Protein AF-A0A8T5LAQ2-F1 (afdb_monomer)

Foldseek 3Di:
DDPDDDDQVVLVLLVVVLLVPQVWDQLVRSCVVSVHDSVVSCVQCCDCVGNVVFWDWDADDPPPVRRITIHGDPVNSVVVD

Sequence (81 aa):
MRKEPVKPELIEKILNEIKKNPDGIWIRKLSRKLNEPLATVYKYVLREDYCGKYITTEKSPQELGGHLMVKIKGENFEKMS

Structure (mmCIF, N/CA/C/O backbone):
data_AF-A0A8T5LAQ2-F1
#
_entry.id   AF-A0A8T5LAQ2-F1
#
loop_
_atom_site.group_PDB
_atom_site.id
_atom_site.type_symbol
_atom_site.label_atom_id
_atom_site.label_alt_id
_atom_site.label_comp_id
_atom_site.label_asym_id
_atom_site.label_entity_id
_atom_site.label_seq_id
_atom_site.pdbx_PDB_ins_code
_atom_site.Cartn_x
_atom_site.Cartn_y
_atom_site.Cartn_z
_atom_site.occupancy
_atom_site.B_iso_or_equiv
_atom_site.auth_seq_id
_atom_site.auth_comp_id
_atom_site.auth_asym_id
_atom_site.auth_atom_id
_atom_site.pdbx_PDB_model_num
ATOM 1 N N . MET A 1 1 ? 26.451 5.117 0.811 1.00 44.72 1 MET A N 1
ATOM 2 C CA . MET A 1 1 ? 25.071 4.844 0.341 1.00 44.72 1 MET A CA 1
ATOM 3 C C . MET A 1 1 ? 24.406 6.165 -0.022 1.00 44.72 1 MET A C 1
ATOM 5 O O . MET A 1 1 ? 24.284 7.013 0.852 1.00 44.72 1 MET A O 1
ATOM 9 N N . ARG A 1 2 ? 24.032 6.389 -1.291 1.00 48.44 2 ARG A N 1
ATOM 10 C CA . ARG A 1 2 ? 23.271 7.591 -1.678 1.00 48.44 2 ARG A CA 1
ATOM 11 C C . ARG A 1 2 ? 21.866 7.479 -1.072 1.00 48.44 2 ARG A C 1
ATOM 13 O O . ARG A 1 2 ? 21.166 6.510 -1.355 1.00 48.44 2 ARG A O 1
ATOM 20 N N . LYS A 1 3 ? 21.471 8.421 -0.210 1.00 55.97 3 LYS A N 1
ATOM 21 C CA . LYS A 1 3 ? 20.080 8.543 0.251 1.00 55.97 3 LYS A CA 1
ATOM 22 C C . LYS A 1 3 ? 19.275 9.082 -0.929 1.00 55.97 3 LYS A C 1
ATOM 24 O O . LYS A 1 3 ? 19.353 10.267 -1.226 1.00 55.97 3 LYS A O 1
ATOM 29 N N . GLU A 1 4 ? 18.585 8.207 -1.654 1.00 64.31 4 GLU A N 1
ATOM 30 C CA . GLU A 1 4 ? 17.607 8.654 -2.649 1.00 64.31 4 GLU A CA 1
ATOM 31 C C . GLU A 1 4 ? 16.583 9.578 -1.970 1.00 64.31 4 GLU A C 1
ATOM 33 O O . GLU A 1 4 ? 16.184 9.292 -0.833 1.00 64.31 4 GLU A O 1
ATOM 38 N N . PRO A 1 5 ? 16.157 10.668 -2.630 1.00 74.25 5 PRO A N 1
ATOM 39 C CA . PRO A 1 5 ? 15.180 11.579 -2.060 1.00 74.25 5 PRO A CA 1
ATOM 40 C C . PRO A 1 5 ? 13.879 10.826 -1.777 1.00 74.25 5 PRO A C 1
ATOM 42 O O . PRO A 1 5 ? 13.320 10.147 -2.643 1.00 74.25 5 PRO A O 1
ATOM 45 N N . VAL A 1 6 ? 13.416 10.928 -0.534 1.00 78.94 6 VAL A N 1
ATOM 46 C CA . VAL A 1 6 ? 12.088 10.457 -0.141 1.00 78.94 6 VAL A CA 1
ATOM 47 C C . VAL A 1 6 ? 11.064 11.345 -0.839 1.00 78.94 6 VAL A C 1
ATOM 49 O O . VAL A 1 6 ? 11.247 12.558 -0.878 1.00 78.94 6 VAL A O 1
ATOM 52 N N . LYS A 1 7 ? 9.999 10.752 -1.386 1.00 83.69 7 LYS A N 1
ATOM 53 C CA . LYS A 1 7 ? 8.853 11.474 -1.956 1.00 83.69 7 LYS A CA 1
ATOM 54 C C . LYS A 1 7 ? 7.652 11.369 -0.998 1.00 83.69 7 LYS A C 1
ATOM 56 O O . LYS A 1 7 ? 6.904 10.397 -1.114 1.00 83.69 7 LYS A O 1
ATOM 61 N N . PRO A 1 8 ? 7.451 12.311 -0.055 1.00 85.25 8 PRO A N 1
ATOM 62 C CA . PRO A 1 8 ? 6.350 12.249 0.914 1.00 85.25 8 PRO A CA 1
ATOM 63 C C . PRO A 1 8 ? 4.974 12.172 0.246 1.00 85.25 8 PRO A C 1
ATOM 65 O O . PRO A 1 8 ? 4.158 11.333 0.609 1.00 85.25 8 PRO A O 1
ATOM 68 N N . GLU A 1 9 ? 4.769 12.943 -0.823 1.00 89.75 9 GLU A N 1
ATOM 69 C CA . GLU A 1 9 ? 3.518 12.941 -1.592 1.00 89.75 9 GLU A CA 1
ATOM 70 C C . GLU A 1 9 ? 3.170 11.562 -2.167 1.00 89.75 9 GLU A C 1
ATOM 72 O O . GLU A 1 9 ? 2.003 11.192 -2.275 1.00 89.75 9 GLU A O 1
ATOM 77 N N . LEU A 1 10 ? 4.180 10.775 -2.555 1.00 90.44 10 LEU A N 1
ATOM 78 C CA . LEU A 1 10 ? 3.954 9.429 -3.072 1.00 90.44 10 LEU A CA 1
ATOM 79 C C . LEU A 1 10 ? 3.505 8.478 -1.958 1.00 90.44 10 LEU A C 1
ATOM 81 O O . LEU A 1 10 ? 2.644 7.635 -2.191 1.00 90.44 10 LEU A O 1
ATOM 85 N N . ILE A 1 11 ? 4.051 8.630 -0.750 1.00 91.06 11 ILE A N 1
ATOM 86 C CA . ILE A 1 11 ? 3.644 7.846 0.424 1.00 91.06 11 ILE A CA 1
ATOM 87 C C . ILE A 1 11 ? 2.173 8.121 0.741 1.00 91.06 11 ILE A C 1
ATOM 89 O O . ILE A 1 11 ? 1.395 7.182 0.898 1.00 91.06 11 ILE A O 1
ATOM 93 N N . GLU A 1 12 ? 1.773 9.391 0.761 1.00 91.00 12 GLU A N 1
ATOM 94 C CA . GLU A 1 12 ? 0.378 9.781 0.982 1.00 91.00 12 GLU A CA 1
ATOM 95 C C . GLU A 1 12 ? -0.548 9.222 -0.101 1.00 91.00 12 GLU A C 1
ATOM 97 O O . GLU A 1 12 ? -1.583 8.633 0.210 1.00 91.00 12 GLU A O 1
ATOM 102 N N . LYS A 1 13 ? -0.161 9.329 -1.380 1.00 93.44 13 LYS A N 1
ATOM 103 C CA . LYS A 1 13 ? -0.925 8.749 -2.496 1.00 93.44 13 LYS A CA 1
ATOM 104 C C . LYS A 1 13 ? -1.074 7.231 -2.365 1.00 93.44 13 LYS A C 1
ATOM 106 O O . LYS A 1 13 ? -2.168 6.716 -2.591 1.00 93.44 13 LYS A O 1
ATOM 111 N N . ILE A 1 14 ? -0.008 6.523 -1.977 1.00 93.06 14 ILE A N 1
ATOM 112 C CA . ILE A 1 14 ? -0.037 5.077 -1.720 1.00 93.06 14 ILE A CA 1
ATOM 113 C C . ILE A 1 14 ? -1.040 4.756 -0.610 1.00 93.06 14 ILE A C 1
ATOM 115 O O . ILE A 1 14 ? -1.945 3.955 -0.832 1.00 93.06 14 ILE A O 1
ATOM 119 N N . LEU A 1 15 ? -0.917 5.390 0.558 1.00 91.50 15 LEU A N 1
ATOM 120 C CA . LEU A 1 15 ? -1.788 5.117 1.704 1.00 91.50 15 LEU A CA 1
ATOM 121 C C . LEU A 1 15 ? -3.254 5.440 1.399 1.00 91.50 15 LEU A C 1
ATOM 123 O O . LEU A 1 15 ? -4.127 4.632 1.707 1.00 91.50 15 LEU A O 1
ATOM 127 N N . ASN A 1 16 ? -3.523 6.562 0.730 1.00 92.38 16 ASN A N 1
ATOM 128 C CA . ASN A 1 16 ? -4.872 6.944 0.316 1.00 92.38 16 ASN A CA 1
ATOM 129 C C . ASN A 1 16 ? -5.490 5.927 -0.644 1.00 92.38 16 ASN A C 1
ATOM 131 O O . ASN A 1 16 ? -6.668 5.594 -0.521 1.00 92.38 16 ASN A O 1
ATOM 135 N N . GLU A 1 17 ? -4.715 5.410 -1.597 1.00 94.00 17 GLU A N 1
ATOM 136 C CA . GLU A 1 17 ? -5.233 4.419 -2.534 1.00 94.00 17 GLU A CA 1
ATOM 137 C C . GLU A 1 17 ? -5.474 3.064 -1.855 1.00 94.00 17 GLU A C 1
ATOM 139 O O . GLU A 1 17 ? -6.475 2.415 -2.147 1.00 94.00 17 GLU A O 1
ATOM 144 N N . ILE A 1 18 ? -4.634 2.657 -0.897 1.00 91.56 18 ILE A N 1
ATOM 145 C CA . ILE A 1 18 ? -4.890 1.451 -0.092 1.00 91.56 18 ILE A CA 1
ATOM 146 C C . ILE A 1 18 ? -6.122 1.663 0.806 1.00 91.56 18 ILE A C 1
ATOM 148 O O . ILE A 1 18 ? -6.957 0.770 0.889 1.00 91.56 18 ILE A O 1
ATOM 152 N N . LYS A 1 19 ? -6.313 2.853 1.400 1.00 89.50 19 LYS A N 1
ATOM 153 C CA . LYS A 1 19 ? -7.491 3.187 2.230 1.00 89.50 19 LYS A CA 1
ATOM 154 C C . LYS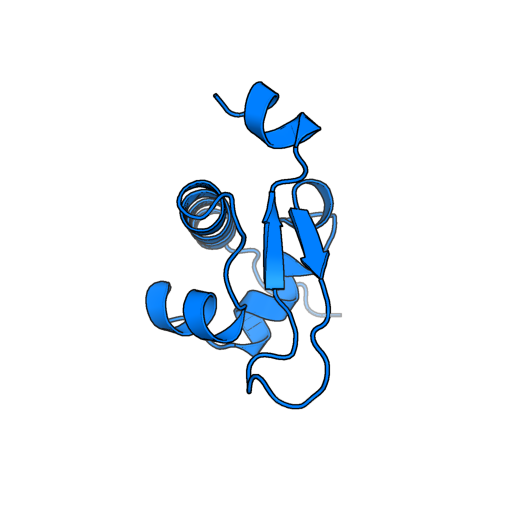 A 1 19 ? -8.808 3.038 1.465 1.00 89.50 19 LYS A C 1
ATOM 156 O O . LYS A 1 19 ? -9.792 2.572 2.027 1.00 89.50 19 LYS A O 1
ATOM 161 N N . LYS A 1 20 ? -8.823 3.387 0.176 1.00 90.81 20 LYS A N 1
ATOM 162 C CA . LYS A 1 20 ? -9.991 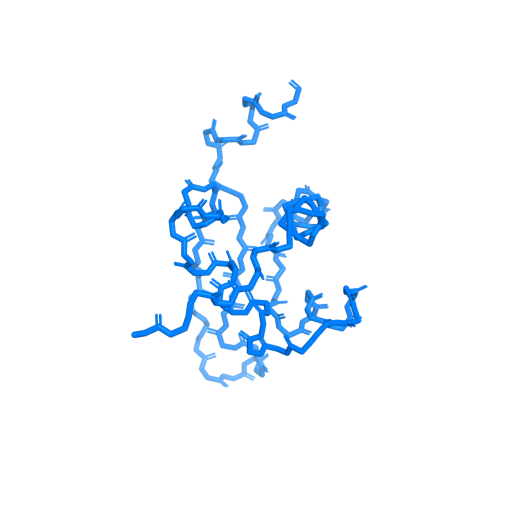3.201 -0.708 1.00 90.81 20 LYS A CA 1
ATOM 163 C C . LYS A 1 20 ? -10.303 1.732 -1.024 1.00 90.81 20 LYS A C 1
ATOM 165 O O . LYS A 1 20 ? -11.355 1.460 -1.591 1.00 90.81 20 LYS A O 1
ATOM 170 N N . ASN A 1 21 ? -9.397 0.803 -0.716 1.00 89.88 21 ASN A N 1
ATOM 171 C CA . ASN A 1 21 ? -9.531 -0.627 -0.996 1.00 89.88 21 ASN A CA 1
ATOM 172 C C . ASN A 1 21 ? -9.376 -1.423 0.321 1.00 89.88 21 ASN A C 1
ATOM 174 O O . ASN A 1 21 ? -8.311 -2.002 0.550 1.00 89.88 21 ASN A O 1
ATOM 178 N N . PRO A 1 22 ? -10.404 -1.454 1.195 1.00 84.12 22 PRO A N 1
ATOM 179 C CA . PRO A 1 22 ? -10.325 -2.1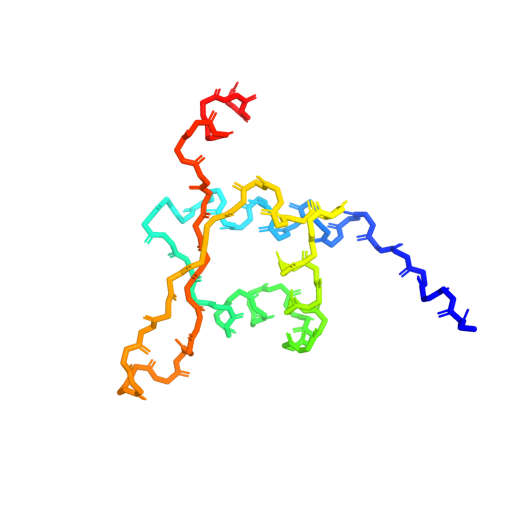14 2.505 1.00 84.12 22 PRO A CA 1
ATOM 180 C C . PRO A 1 22 ? -10.041 -3.621 2.400 1.00 84.12 22 PRO A C 1
ATOM 182 O O . PRO A 1 22 ? -9.271 -4.156 3.194 1.00 84.12 22 PRO A O 1
ATOM 185 N N . ASP A 1 23 ? -10.554 -4.280 1.357 1.00 86.88 23 ASP A N 1
ATOM 186 C CA . ASP A 1 23 ? -10.279 -5.694 1.061 1.00 86.88 23 ASP A CA 1
ATOM 187 C C . ASP A 1 23 ? -8.857 -5.949 0.548 1.00 86.88 23 ASP A C 1
ATOM 189 O O . ASP A 1 23 ? -8.453 -7.097 0.367 1.00 86.88 23 ASP A O 1
ATOM 193 N N . GLY A 1 24 ? -8.086 -4.887 0.311 1.00 90.19 24 GLY A N 1
ATOM 194 C CA . GLY A 1 24 ? -6.739 -4.934 -0.222 1.00 90.19 24 GLY A CA 1
ATOM 195 C C . GLY A 1 24 ? -6.624 -4.578 -1.694 1.00 90.19 24 GLY A C 1
ATOM 196 O O . GLY A 1 24 ? -7.560 -4.667 -2.488 1.00 90.19 24 GLY A O 1
ATOM 197 N N . ILE A 1 25 ? -5.415 -4.186 -2.086 1.00 91.00 25 ILE A N 1
ATOM 198 C CA . ILE A 1 25 ? -5.063 -3.899 -3.473 1.00 91.00 25 ILE A CA 1
A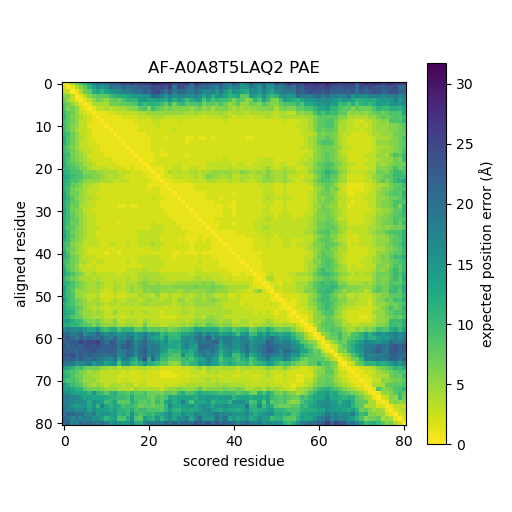TOM 199 C C . ILE A 1 25 ? -3.778 -4.626 -3.856 1.00 91.00 25 ILE A C 1
ATOM 201 O O . ILE A 1 25 ? -2.795 -4.646 -3.119 1.00 91.00 25 ILE A O 1
ATOM 205 N N . TRP A 1 26 ? -3.760 -5.228 -5.043 1.00 91.50 26 TRP A N 1
ATOM 206 C CA . TRP A 1 26 ? -2.542 -5.812 -5.595 1.00 91.50 26 TRP A CA 1
ATOM 207 C C . TRP A 1 26 ? -1.512 -4.730 -5.890 1.00 91.50 26 TRP A C 1
ATOM 209 O O . TRP A 1 26 ? -1.817 -3.740 -6.555 1.00 91.50 26 TRP A O 1
ATOM 219 N N . ILE A 1 27 ? -0.258 -4.958 -5.514 1.00 90.50 27 ILE A N 1
ATOM 220 C CA . ILE A 1 27 ? 0.797 -3.957 -5.692 1.00 90.50 27 ILE A CA 1
ATOM 221 C C . ILE A 1 27 ? 1.029 -3.560 -7.160 1.00 90.50 27 ILE A C 1
ATOM 223 O O . ILE A 1 27 ? 1.304 -2.400 -7.461 1.00 90.50 27 ILE A O 1
ATOM 227 N N . ARG A 1 28 ? 0.826 -4.487 -8.110 1.00 90.44 28 ARG A N 1
ATOM 228 C CA . ARG A 1 28 ? 0.848 -4.174 -9.551 1.00 90.44 28 ARG A CA 1
ATOM 229 C C . ARG A 1 28 ? -0.296 -3.243 -9.957 1.00 90.44 28 ARG A C 1
ATOM 231 O O . ARG A 1 28 ? -0.084 -2.342 -10.763 1.00 90.44 28 ARG A O 1
ATOM 238 N N . LYS A 1 29 ? -1.500 -3.448 -9.412 1.00 91.38 29 LYS A N 1
ATOM 239 C CA . LYS A 1 29 ? -2.666 -2.584 -9.660 1.00 91.38 29 LYS A CA 1
ATOM 240 C C . LYS A 1 29 ? -2.446 -1.200 -9.047 1.00 91.38 29 LYS A C 1
ATOM 242 O O . LYS A 1 29 ? -2.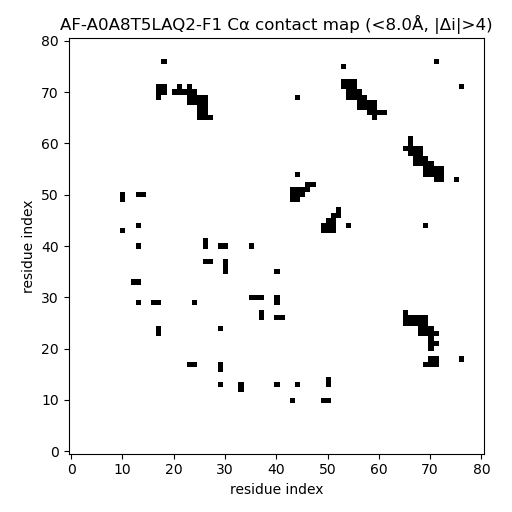739 -0.202 -9.698 1.00 91.38 29 LYS A O 1
ATOM 247 N N . LEU A 1 30 ? -1.869 -1.154 -7.847 1.00 92.19 30 LEU A N 1
ATOM 248 C CA . LEU A 1 30 ? -1.474 0.076 -7.166 1.00 92.19 30 LEU A CA 1
ATOM 249 C C . LEU A 1 30 ? -0.456 0.877 -7.997 1.00 92.19 30 LEU A C 1
ATOM 251 O O . LEU A 1 30 ? -0.683 2.049 -8.266 1.00 92.19 30 LEU A O 1
ATOM 255 N N . SER A 1 31 ? 0.598 0.230 -8.503 1.00 93.12 31 SER A N 1
ATOM 256 C CA . SER A 1 31 ? 1.590 0.851 -9.399 1.00 93.12 31 SER A CA 1
ATOM 257 C C . SER A 1 31 ? 0.965 1.462 -10.658 1.00 93.12 31 SER A C 1
ATOM 259 O O . SER A 1 31 ? 1.253 2.615 -10.973 1.00 93.12 31 SER A O 1
ATOM 261 N N . ARG A 1 32 ? 0.046 0.752 -11.329 1.00 92.75 32 ARG A N 1
ATOM 262 C CA . ARG A 1 32 ? -0.664 1.288 -12.507 1.00 92.75 32 ARG A CA 1
ATOM 263 C C . ARG A 1 32 ? -1.535 2.498 -12.165 1.00 92.75 32 ARG A C 1
ATOM 265 O O . ARG A 1 32 ? -1.535 3.467 -12.910 1.00 92.75 32 ARG A O 1
ATOM 272 N N . LYS A 1 33 ? -2.261 2.449 -11.044 1.00 93.19 33 LYS A N 1
ATOM 273 C CA . LYS A 1 33 ? -3.129 3.547 -10.583 1.00 93.19 33 LYS A CA 1
ATOM 274 C C . LYS A 1 33 ? -2.349 4.804 -10.219 1.00 93.19 33 LYS A C 1
ATOM 276 O O . LYS A 1 33 ? -2.819 5.904 -10.478 1.00 93.19 33 LYS A O 1
ATOM 281 N N . LEU A 1 34 ? -1.173 4.631 -9.626 1.00 92.88 34 LEU A N 1
ATOM 282 C CA . LEU A 1 34 ? -0.308 5.734 -9.221 1.00 92.88 34 LEU A CA 1
ATOM 283 C C . LEU A 1 34 ? 0.581 6.249 -10.357 1.00 92.88 34 LEU A C 1
ATOM 285 O O . LEU A 1 34 ? 1.231 7.272 -10.177 1.00 92.88 34 LEU A O 1
ATOM 289 N N . ASN A 1 35 ? 0.60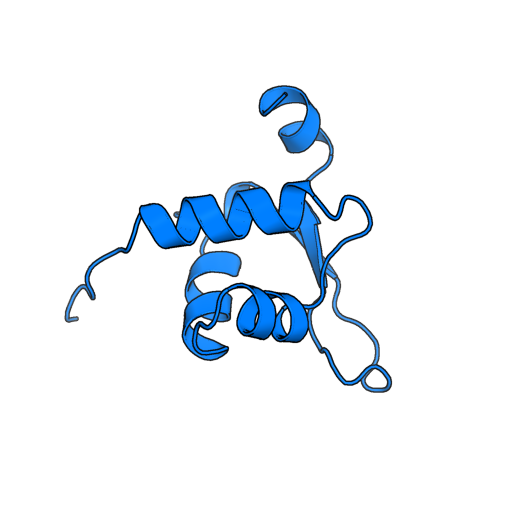0 5.563 -11.506 1.00 94.12 35 ASN A N 1
ATOM 290 C CA . ASN A 1 35 ? 1.522 5.816 -12.612 1.00 94.12 35 ASN A CA 1
ATOM 291 C C . ASN A 1 35 ? 2.994 5.851 -12.155 1.00 94.12 35 ASN A C 1
ATOM 293 O O . ASN A 1 35 ? 3.772 6.717 -12.544 1.00 94.12 35 ASN A O 1
ATOM 297 N N . GLU A 1 36 ? 3.364 4.908 -11.287 1.00 93.44 36 GLU A N 1
ATOM 298 C CA . GLU A 1 36 ? 4.690 4.839 -10.670 1.00 93.44 36 GLU A CA 1
ATOM 299 C C . GLU A 1 36 ? 5.325 3.467 -10.913 1.00 93.44 36 GLU A C 1
ATOM 301 O O . GLU A 1 36 ? 4.610 2.455 -10.931 1.00 93.44 36 GLU A O 1
ATOM 306 N N . PRO A 1 37 ? 6.661 3.378 -11.063 1.00 92.62 37 PRO A N 1
ATOM 307 C CA . PRO A 1 37 ? 7.330 2.106 -11.288 1.00 92.62 37 PRO A CA 1
ATOM 308 C C . PRO A 1 37 ? 7.043 1.106 -10.168 1.00 92.62 37 PRO A C 1
ATOM 310 O O . PRO A 1 37 ? 7.078 1.441 -8.982 1.00 92.62 37 PRO A O 1
ATOM 313 N N . LEU A 1 38 ? 6.830 -0.156 -10.542 1.00 90.00 38 LEU A N 1
ATOM 314 C CA . LEU A 1 38 ? 6.519 -1.221 -9.589 1.00 90.00 38 LEU A CA 1
ATOM 315 C C . LEU A 1 38 ? 7.574 -1.318 -8.477 1.00 90.00 38 LEU A C 1
ATOM 317 O O . LEU A 1 38 ? 7.216 -1.392 -7.306 1.00 90.00 38 LEU A O 1
ATOM 321 N N . ALA A 1 39 ? 8.860 -1.248 -8.830 1.00 89.31 39 ALA A N 1
ATOM 322 C CA . ALA A 1 39 ? 9.967 -1.274 -7.873 1.00 89.31 39 ALA A CA 1
ATOM 323 C C . ALA A 1 39 ? 9.901 -0.118 -6.857 1.00 89.31 39 ALA A C 1
ATOM 325 O O . ALA A 1 39 ? 10.130 -0.327 -5.666 1.00 89.31 39 ALA A O 1
ATOM 326 N N . THR A 1 40 ? 9.526 1.082 -7.313 1.00 91.00 40 THR A N 1
ATOM 327 C CA . THR A 1 40 ? 9.323 2.256 -6.455 1.00 91.00 40 THR A CA 1
ATOM 328 C C . THR A 1 40 ? 8.206 1.991 -5.457 1.00 91.00 40 THR A C 1
ATOM 330 O O . THR A 1 40 ? 8.406 2.145 -4.255 1.00 91.00 40 THR A O 1
ATOM 333 N N . VAL A 1 41 ? 7.051 1.517 -5.929 1.00 91.25 41 VAL A N 1
ATOM 334 C CA . VAL A 1 41 ? 5.920 1.196 -5.050 1.00 91.25 41 VAL A CA 1
ATOM 335 C C . VAL A 1 41 ? 6.303 0.108 -4.047 1.00 91.25 41 VAL A C 1
ATOM 337 O O . VAL A 1 41 ? 6.076 0.296 -2.857 1.00 91.25 41 VAL A O 1
ATOM 340 N N . TYR A 1 42 ? 6.974 -0.967 -4.477 1.00 89.69 42 TYR A N 1
ATOM 341 C CA . TYR A 1 42 ? 7.510 -2.002 -3.580 1.00 89.69 42 TYR A CA 1
ATOM 342 C C . TYR A 1 42 ? 8.388 -1.421 -2.473 1.00 89.69 42 TYR A C 1
ATOM 344 O O . TYR A 1 42 ? 8.198 -1.754 -1.305 1.00 89.69 42 TYR A O 1
ATOM 352 N N . LYS A 1 43 ? 9.311 -0.521 -2.818 1.00 88.38 43 LYS A N 1
ATOM 353 C CA . LYS A 1 43 ? 10.200 0.124 -1.848 1.00 88.38 43 LYS A CA 1
ATOM 354 C C . LYS A 1 43 ? 9.427 0.915 -0.788 1.00 88.38 43 LYS A C 1
ATOM 356 O O . LYS A 1 43 ? 9.762 0.824 0.390 1.00 88.38 43 LYS A O 1
ATOM 361 N N . TYR A 1 44 ? 8.425 1.698 -1.189 1.00 90.12 44 TYR A N 1
ATOM 362 C CA . TYR A 1 44 ? 7.654 2.533 -0.257 1.00 90.12 44 TYR A CA 1
ATOM 363 C C . TYR A 1 44 ? 6.649 1.735 0.577 1.00 90.12 44 TYR A C 1
ATOM 365 O O . TYR A 1 44 ? 6.445 2.036 1.751 1.00 90.12 44 TYR A O 1
ATOM 373 N N . VAL A 1 45 ? 6.054 0.707 -0.023 1.00 89.81 45 VAL A N 1
ATOM 374 C CA . VAL A 1 45 ? 5.100 -0.196 0.622 1.00 89.81 45 VAL A CA 1
ATOM 375 C C . VAL A 1 45 ? 5.788 -1.046 1.690 1.00 89.81 45 VAL A C 1
ATOM 377 O O . VAL A 1 45 ? 5.308 -1.110 2.815 1.00 89.81 45 VAL A O 1
ATOM 380 N N . LEU A 1 46 ? 6.919 -1.681 1.362 1.00 86.31 46 LEU A N 1
ATOM 381 C CA . LEU A 1 46 ? 7.565 -2.662 2.243 1.00 86.31 46 LEU A CA 1
ATOM 382 C C . LEU A 1 46 ? 8.426 -2.053 3.356 1.00 86.31 46 LEU A C 1
ATOM 384 O O . LEU A 1 46 ? 8.804 -2.762 4.284 1.00 86.31 46 LEU A O 1
ATOM 388 N N . ARG A 1 47 ? 8.777 -0.766 3.277 1.00 86.88 47 ARG A N 1
ATOM 389 C CA . ARG A 1 47 ? 9.585 -0.109 4.314 1.00 86.88 47 ARG A CA 1
ATOM 390 C C . ARG A 1 47 ? 8.720 0.394 5.462 1.00 86.88 47 ARG A C 1
ATOM 392 O O . ARG A 1 47 ? 7.782 1.160 5.240 1.00 86.88 47 ARG A O 1
ATOM 399 N N . 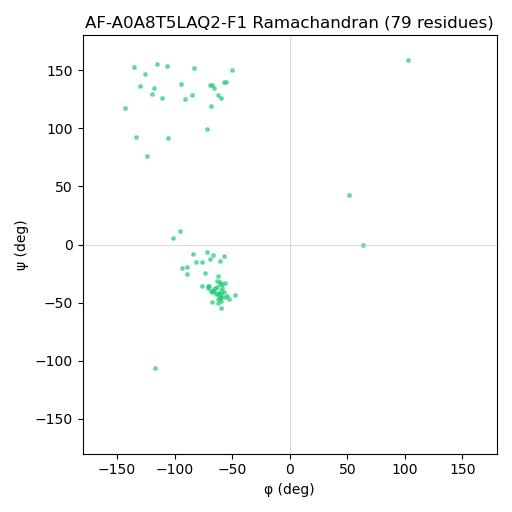GLU A 1 48 ? 9.095 0.031 6.687 1.00 84.25 48 GLU A N 1
ATOM 400 C CA . GLU A 1 48 ? 8.391 0.438 7.910 1.00 84.25 48 GLU A CA 1
ATOM 401 C C . GLU A 1 48 ? 8.401 1.951 8.142 1.00 84.25 48 GLU A C 1
ATOM 403 O O . GLU A 1 48 ? 7.372 2.508 8.521 1.00 84.25 48 GLU A O 1
ATOM 408 N N . ASP A 1 49 ? 9.506 2.624 7.804 1.00 83.56 49 ASP A N 1
ATOM 409 C CA 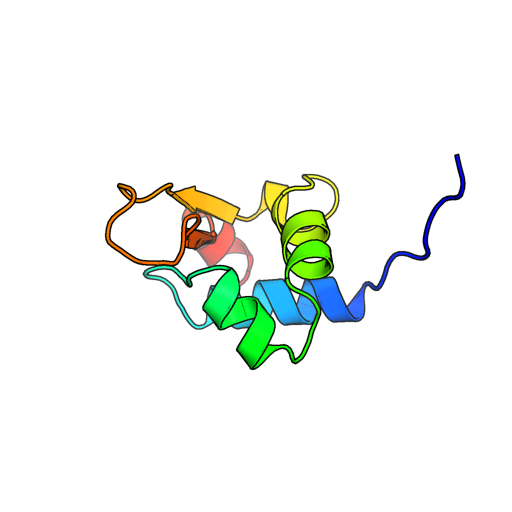. ASP A 1 49 ? 9.646 4.087 7.896 1.00 83.56 49 ASP A CA 1
ATOM 410 C C . ASP A 1 49 ? 8.634 4.854 7.019 1.00 83.56 49 ASP A C 1
ATOM 412 O O . ASP A 1 49 ? 8.465 6.064 7.168 1.00 83.56 49 ASP A O 1
ATOM 416 N N . TYR A 1 50 ? 7.970 4.160 6.087 1.00 85.69 50 TYR A N 1
ATOM 417 C CA . TYR A 1 50 ? 6.984 4.711 5.163 1.00 85.69 50 TYR A CA 1
ATOM 418 C C . TYR A 1 50 ? 5.604 4.081 5.403 1.00 85.69 50 TYR A C 1
ATOM 420 O O . TYR A 1 50 ? 4.933 4.410 6.382 1.00 85.69 50 TYR A O 1
ATOM 428 N N . CYS A 1 51 ? 5.161 3.189 4.509 1.00 86.44 51 CYS A N 1
ATOM 429 C CA . CYS A 1 51 ? 3.832 2.588 4.573 1.00 86.44 51 CYS A CA 1
ATOM 430 C C . CYS A 1 51 ? 3.805 1.308 5.411 1.00 86.44 51 CYS A C 1
ATOM 432 O O . CYS A 1 51 ? 2.749 0.974 5.941 1.00 86.44 51 CYS A O 1
ATOM 434 N N . GLY A 1 52 ? 4.934 0.600 5.542 1.00 86.69 52 GLY A N 1
ATOM 435 C CA . GLY A 1 52 ? 5.006 -0.741 6.134 1.00 86.69 52 GLY A CA 1
ATOM 436 C C . GLY A 1 52 ? 4.451 -0.820 7.558 1.00 86.69 52 GLY A C 1
ATOM 437 O O . GLY A 1 52 ? 3.804 -1.800 7.920 1.00 86.69 52 GLY A O 1
ATOM 438 N N . LYS A 1 53 ? 4.591 0.254 8.348 1.00 86.69 53 LYS A N 1
ATOM 439 C CA . LYS A 1 53 ? 3.984 0.335 9.686 1.00 86.69 53 LYS A CA 1
ATOM 440 C C . LYS A 1 53 ? 2.450 0.283 9.661 1.00 86.69 53 LYS A C 1
ATOM 442 O O . LYS A 1 53 ? 1.848 -0.272 10.582 1.00 86.69 53 LYS A O 1
ATOM 447 N N . TYR A 1 54 ? 1.828 0.806 8.603 1.00 86.19 54 TYR A N 1
ATOM 448 C CA . TYR A 1 54 ? 0.379 0.978 8.478 1.00 86.19 54 TYR A CA 1
ATOM 449 C C . TYR A 1 54 ? -0.329 -0.174 7.779 1.00 86.19 54 TYR A C 1
ATOM 451 O O . TYR A 1 54 ? -1.539 -0.326 7.942 1.00 86.19 54 TYR A O 1
ATOM 459 N N . ILE A 1 55 ? 0.401 -0.978 7.010 1.00 89.06 55 ILE A N 1
ATOM 460 C CA . ILE A 1 55 ? -0.185 -1.974 6.117 1.00 89.06 55 ILE A CA 1
ATOM 461 C C . ILE A 1 55 ? 0.184 -3.399 6.523 1.00 89.06 55 ILE A C 1
ATOM 463 O O . ILE A 1 55 ? 1.214 -3.645 7.144 1.00 89.06 55 ILE A O 1
ATOM 467 N N . THR A 1 56 ? -0.656 -4.350 6.142 1.00 89.25 56 THR A N 1
ATOM 468 C CA . THR A 1 56 ? -0.329 -5.772 6.106 1.00 89.25 56 THR A CA 1
ATOM 469 C C . THR A 1 56 ? -0.164 -6.219 4.658 1.00 89.25 56 THR A C 1
ATOM 471 O O . THR A 1 56 ? -0.733 -5.623 3.735 1.00 89.25 56 THR A O 1
ATOM 474 N N . THR A 1 57 ? 0.634 -7.262 4.455 1.00 86.56 57 THR A N 1
ATOM 475 C CA . THR A 1 57 ? 0.852 -7.862 3.143 1.00 86.56 57 THR A CA 1
ATOM 476 C C . THR A 1 57 ? 0.416 -9.311 3.138 1.00 86.56 57 THR A C 1
ATOM 478 O O . THR A 1 57 ? 0.892 -10.098 3.953 1.00 86.56 57 THR A O 1
ATOM 481 N N . GLU A 1 58 ? -0.393 -9.683 2.156 1.00 84.62 58 GLU A N 1
ATOM 482 C CA . GLU A 1 58 ? -0.774 -11.068 1.902 1.00 84.62 58 GLU A CA 1
ATOM 483 C C . GLU A 1 58 ? -0.120 -11.521 0.594 1.00 84.62 58 GLU A C 1
ATOM 485 O O . GLU A 1 58 ? -0.227 -10.859 -0.446 1.00 84.62 58 GLU A O 1
ATOM 490 N N . LYS A 1 59 ? 0.608 -12.639 0.644 1.00 72.50 59 LYS A N 1
ATOM 491 C CA . LYS A 1 59 ? 1.152 -13.281 -0.556 1.00 72.50 59 LYS A CA 1
ATOM 492 C C . LYS A 1 59 ? 0.128 -14.290 -1.056 1.00 72.50 59 LYS A C 1
ATOM 494 O O . LYS A 1 59 ? -0.278 -15.170 -0.306 1.00 72.50 59 LYS A O 1
ATOM 499 N N . SER A 1 60 ? -0.269 -14.164 -2.316 1.00 59.78 60 SER A N 1
ATOM 500 C CA . SER A 1 60 ? -1.119 -15.158 -2.971 1.00 59.78 60 SER A CA 1
ATOM 501 C C . SER A 1 60 ? -0.286 -16.322 -3.506 1.00 59.78 60 SER A C 1
ATOM 503 O O . SER A 1 60 ? 0.860 -16.092 -3.915 1.00 59.78 60 SER A O 1
ATOM 505 N N . PRO A 1 61 ? -0.863 -17.537 -3.599 1.00 53.25 61 PRO A N 1
ATOM 506 C CA . PRO A 1 61 ? -0.339 -18.582 -4.473 1.00 53.25 61 PRO A CA 1
ATOM 507 C C . PRO A 1 61 ? -0.121 -18.037 -5.892 1.00 53.25 61 PRO A C 1
ATOM 509 O O . PRO A 1 61 ? -0.783 -17.083 -6.320 1.00 53.25 61 PRO A O 1
ATOM 512 N N . GLN A 1 62 ? 0.862 -18.608 -6.593 1.00 57.88 62 GLN A N 1
ATOM 513 C CA . GLN A 1 62 ? 1.474 -18.078 -7.818 1.00 57.88 62 GLN A CA 1
ATOM 514 C C . GLN A 1 62 ? 0.491 -17.813 -8.984 1.00 57.88 62 GLN A C 1
ATOM 516 O O . GLN A 1 62 ? 0.872 -17.160 -9.954 1.00 57.88 62 GLN A O 1
ATOM 521 N N . GLU A 1 63 ? -0.763 -18.254 -8.881 1.00 52.91 63 GLU A N 1
ATOM 522 C CA . GLU A 1 63 ? -1.772 -18.247 -9.944 1.00 52.91 63 GLU A CA 1
ATOM 523 C C . GLU A 1 63 ? -2.361 -16.862 -10.280 1.00 52.91 63 GLU A C 1
ATOM 525 O O . GLU A 1 63 ? -2.794 -16.646 -11.407 1.00 52.91 63 GLU A O 1
ATOM 530 N N . LEU A 1 64 ? -2.347 -15.880 -9.365 1.00 53.69 64 LEU A N 1
ATOM 531 C CA . LEU A 1 64 ? -3.101 -14.621 -9.554 1.00 53.69 64 LEU A CA 1
ATOM 532 C C . LEU A 1 64 ? -2.315 -13.436 -10.151 1.00 53.69 64 LEU A C 1
ATOM 534 O O . LEU A 1 64 ? -2.796 -12.304 -10.143 1.00 53.69 64 LEU A O 1
ATOM 538 N N . GLY A 1 65 ? -1.105 -13.642 -10.685 1.00 57.03 65 GLY A N 1
ATOM 539 C CA . GLY A 1 65 ? -0.372 -12.614 -11.457 1.00 57.03 65 GLY A CA 1
ATOM 540 C C . GLY A 1 65 ? 0.028 -11.332 -10.692 1.00 57.03 65 GLY A C 1
ATOM 541 O O . GLY A 1 65 ? 0.683 -10.444 -11.247 1.00 57.03 65 GLY A O 1
ATOM 542 N N . GLY A 1 66 ? -0.314 -11.228 -9.405 1.00 60.91 66 GLY A N 1
ATOM 543 C CA . GLY A 1 66 ? 0.040 -10.160 -8.475 1.00 60.91 66 GLY A CA 1
ATOM 544 C C . GLY A 1 66 ? 0.520 -10.765 -7.160 1.00 60.91 66 GLY A C 1
ATOM 545 O O . GLY A 1 66 ? -0.270 -11.047 -6.278 1.00 60.91 66 GLY A O 1
ATOM 546 N N . HIS A 1 67 ? 1.827 -10.967 -7.012 1.00 74.75 67 HIS A N 1
ATOM 547 C CA . HIS A 1 67 ? 2.398 -11.747 -5.902 1.00 74.75 67 HIS A CA 1
ATOM 548 C C . HIS A 1 67 ? 2.230 -11.134 -4.499 1.00 74.75 67 HIS A C 1
ATOM 550 O O . HIS A 1 67 ? 2.574 -11.783 -3.513 1.00 74.75 67 HIS A O 1
ATOM 556 N N . LEU A 1 68 ? 1.752 -9.890 -4.396 1.00 86.12 68 LEU A N 1
ATOM 557 C CA . LEU A 1 68 ? 1.613 -9.183 -3.127 1.00 86.12 68 LEU A CA 1
ATOM 558 C C . LEU A 1 68 ? 0.353 -8.315 -3.120 1.00 86.12 68 LEU A C 1
ATOM 560 O O . LEU A 1 68 ? 0.230 -7.374 -3.915 1.00 86.12 68 LEU A O 1
ATOM 564 N N . MET A 1 69 ? -0.563 -8.633 -2.213 1.00 90.00 69 MET A N 1
ATOM 565 C CA . MET A 1 69 ? -1.693 -7.787 -1.856 1.00 90.00 69 MET A CA 1
ATOM 566 C C . MET A 1 69 ? -1.322 -6.951 -0.640 1.00 90.00 69 MET A C 1
ATOM 568 O O . MET A 1 69 ? -0.694 -7.457 0.287 1.00 90.00 69 MET A O 1
ATOM 572 N N . VAL A 1 70 ? -1.701 -5.678 -0.648 1.00 91.06 70 VAL A N 1
ATOM 573 C CA . VAL A 1 70 ? -1.472 -4.753 0.463 1.00 91.06 70 VAL A CA 1
ATOM 574 C C . VAL A 1 70 ? -2.808 -4.268 1.000 1.00 91.06 70 VAL A C 1
ATOM 576 O O . VAL A 1 70 ? -3.686 -3.905 0.216 1.00 91.06 70 VAL A O 1
ATOM 579 N N . LYS A 1 71 ? -2.966 -4.263 2.323 1.00 92.00 71 LYS A N 1
ATOM 580 C CA . LYS A 1 71 ? -4.176 -3.783 3.014 1.00 92.00 71 LYS A CA 1
ATOM 581 C C . LYS A 1 71 ? -3.779 -2.909 4.191 1.00 92.00 71 LYS A C 1
ATOM 583 O O . LYS A 1 71 ? -2.707 -3.115 4.749 1.00 92.00 71 LYS A O 1
ATOM 588 N N . ILE A 1 72 ? -4.614 -1.960 4.600 1.00 89.62 72 ILE A N 1
ATOM 589 C CA . ILE A 1 72 ? -4.379 -1.237 5.860 1.00 89.62 72 ILE A CA 1
ATOM 590 C C . ILE A 1 72 ? -4.599 -2.209 7.030 1.00 89.62 72 ILE A C 1
ATOM 592 O O . ILE A 1 72 ? -5.537 -3.001 7.008 1.00 89.62 72 ILE A O 1
ATOM 596 N N . LYS A 1 73 ? -3.729 -2.177 8.047 1.00 84.38 73 LYS A N 1
ATOM 597 C CA . LYS A 1 73 ? -3.956 -2.921 9.297 1.00 84.38 73 LYS A CA 1
ATOM 598 C C . LYS A 1 73 ? -5.233 -2.383 9.945 1.00 84.38 73 LYS A C 1
ATOM 600 O O . LYS A 1 73 ? -5.322 -1.173 10.126 1.00 84.38 73 LYS A O 1
ATOM 605 N N . GLY A 1 74 ? -6.180 -3.246 10.317 1.00 71.81 74 GLY A N 1
ATOM 606 C CA . GLY A 1 74 ? -7.488 -2.828 10.853 1.00 71.81 74 GLY A CA 1
ATOM 607 C C . GLY A 1 74 ? -7.397 -1.763 11.956 1.00 71.81 74 GLY A C 1
ATOM 608 O O . GLY A 1 74 ? -8.059 -0.736 11.869 1.00 71.81 74 GLY A O 1
ATOM 609 N N . GLU A 1 75 ? -6.461 -1.920 12.896 1.00 68.25 75 GLU A N 1
ATOM 610 C CA . GLU A 1 75 ? -6.209 -0.960 13.988 1.00 68.25 75 GLU A CA 1
ATOM 611 C C . GLU A 1 75 ? -5.764 0.440 13.517 1.00 68.25 75 GLU A C 1
ATOM 613 O O . GLU A 1 75 ? -5.966 1.438 14.208 1.00 68.25 75 GLU A O 1
ATOM 618 N N . ASN A 1 76 ? -5.135 0.537 12.342 1.00 67.31 76 ASN A N 1
ATOM 619 C CA . ASN A 1 76 ? -4.706 1.806 11.751 1.00 67.31 76 ASN A CA 1
ATOM 620 C C . ASN A 1 76 ? -5.791 2.446 10.878 1.00 67.31 76 ASN A C 1
ATOM 622 O O . ASN A 1 76 ? -5.725 3.646 10.628 1.00 67.31 76 ASN A O 1
ATOM 626 N N . PHE A 1 77 ? -6.783 1.682 10.417 1.00 60.78 77 PHE A N 1
ATOM 627 C CA . PHE A 1 77 ? -7.892 2.221 9.631 1.00 60.78 77 PHE A CA 1
ATOM 628 C C . PHE A 1 77 ? -8.792 3.132 10.483 1.00 60.78 77 PHE A C 1
ATOM 630 O O . PHE A 1 77 ? -9.179 4.214 10.036 1.00 60.78 77 PHE A O 1
ATOM 637 N N . GLU A 1 78 ? -9.045 2.744 11.736 1.00 60.94 78 GLU A N 1
ATOM 638 C CA . GLU A 1 78 ? -9.845 3.525 12.691 1.00 60.94 78 GLU A CA 1
ATOM 639 C C . GLU A 1 78 ? -9.131 4.802 13.154 1.00 60.94 78 GLU A C 1
ATOM 641 O O . GLU A 1 78 ? -9.761 5.841 13.298 1.00 60.94 78 GLU A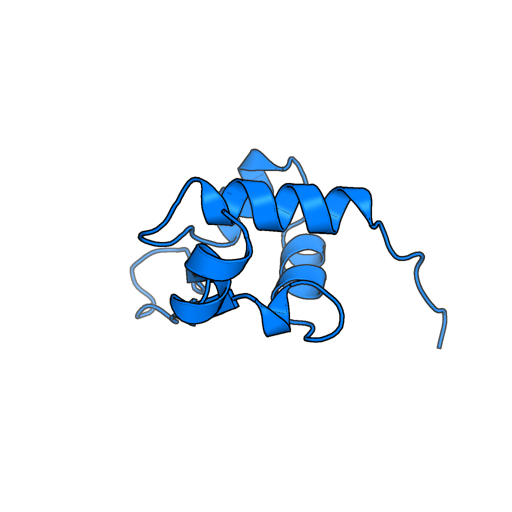 O 1
ATOM 646 N N . LYS A 1 79 ? -7.800 4.765 13.312 1.00 58.09 79 LYS A N 1
ATOM 647 C CA . LYS A 1 79 ? -6.995 5.937 13.712 1.00 58.09 79 LYS A CA 1
ATOM 648 C C . LYS A 1 79 ? -6.767 6.957 12.591 1.00 58.09 79 LYS A C 1
ATOM 650 O O . LYS A 1 79 ? -6.302 8.058 12.863 1.00 58.09 79 LYS A O 1
ATOM 655 N N . MET A 1 80 ? -7.022 6.577 11.339 1.00 56.56 80 MET A N 1
ATOM 656 C CA . MET A 1 80 ? -6.883 7.447 10.164 1.00 56.56 80 MET A CA 1
ATOM 657 C C . MET A 1 80 ? -8.232 7.991 9.665 1.00 56.56 80 MET A C 1
ATOM 659 O O . MET A 1 80 ? -8.263 8.581 8.577 1.00 56.56 80 MET A O 1
ATOM 663 N N . SER A 1 81 ? -9.332 7.728 10.380 1.00 47.84 81 SER A N 1
ATOM 664 C CA . SER A 1 81 ? -10.685 8.214 10.067 1.00 47.84 81 SER A CA 1
ATOM 665 C C . SER A 1 81 ? -11.043 9.463 10.857 1.00 47.84 81 SER A C 1
ATOM 667 O O . SER A 1 81 ? -10.524 9.619 11.982 1.00 47.84 81 SER A O 1
#

Secondary structure (DSSP, 8-state):
---PPP-HHHHHHHHHHHHT-TT-EEHHHHHHHHT--HHHHHHHHH-IIIIITTEEEEPPPGGGS-S-EEEE-HHHHHHT-

pLDDT: mean 81.4, std 14.0, range [44.72, 94.12]

Solvent-accessible surface area (backbone atoms only — not comparable to full-atom values): 4814 Å² total; per-residue (Å²): 131,87,81,72,83,80,58,68,70,57,53,52,53,50,53,53,55,29,64,78,26,73,94,37,39,37,50,62,59,50,16,64,75,68,75,43,58,55,69,60,48,51,55,44,46,70,31,54,96,62,40,28,72,46,39,44,76,49,72,53,72,88,84,72,88,40,68,39,31,35,22,56,33,71,81,49,53,66,75,73,103

Radius of gyration: 12.43 Å; Cα contacts (8 Å, |Δi|>4): 94; chains: 1; bounding box: 36×32×27 Å

Mean predicted aligned error: 6.67 Å

Nearest PDB structures (foldseek):
  3r0a-assembly1_A  TM=7.313E-01  e=2.001E-02  Methanosarcina mazei
  2dk8-assembly1_A  TM=6.741E-01  e=8.941E-02  Mus musculus
  5f7q-assembly1_J  TM=6.738E-01  e=2.703E-01  Listeria monocytogenes EGD-e
  4eju-assembly1_B  TM=5.606E-01  e=3.995E-01  Staphylococcus epidermidis RP62A
  2ao9-assembly1_F  TM=6.442E-01  e=1.672E+00  Bacillus cereus ATCC 14579